Protein AF-A0AAP2E5S7-F1 (afdb_monomer_lite)

Radius of gyration: 18.5 Å; chains: 1; bounding box: 54×40×45 Å

InterPro domains:
  IPR032508 Protein FecR, C-terminal [PF16344] (48-115)

pLDDT: mean 89.68, std 13.74, range [38.34, 98.62]

Sequence (122 aa):
SKVTAAAEQEAVVLMPNQQVVYERAGKKLTKSLVEQPAVLQPFASYSFEFNDVPVREVFGTLEKAYGIQIVYDEEALANCSIHATLTDVPLYDKLKLICKGIQGTYEVIDSHIVITSKGCTP

Organism: NCBI:txid2782350

Structure (mmCIF, N/CA/C/O backbone):
data_AF-A0AAP2E5S7-F1
#
_entry.id   AF-A0AAP2E5S7-F1
#
loop_
_atom_site.group_PDB
_atom_site.id
_atom_site.type_symbol
_atom_site.label_atom_id
_atom_site.label_alt_id
_atom_site.label_comp_id
_atom_site.label_asym_id
_atom_site.label_entity_id
_atom_site.label_seq_id
_atom_site.pdbx_PDB_ins_code
_atom_site.Cartn_x
_atom_site.Cartn_y
_atom_site.Cartn_z
_atom_site.occupancy
_atom_site.B_iso_or_equiv
_atom_site.auth_seq_id
_atom_site.auth_comp_id
_atom_site.auth_asym_id
_atom_site.auth_atom_id
_atom_site.pdbx_PDB_model_num
ATOM 1 N N . SER A 1 1 ? -38.980 24.654 30.050 1.00 39.00 1 SER A N 1
ATOM 2 C CA . SER A 1 1 ? -38.702 23.641 29.013 1.00 39.00 1 SER A CA 1
ATOM 3 C C . SER A 1 1 ? -37.320 23.054 29.243 1.00 39.00 1 SER A C 1
ATOM 5 O O . SER A 1 1 ? -36.372 23.823 29.311 1.00 39.00 1 SER A O 1
ATOM 7 N N . LYS A 1 2 ? -37.195 21.738 29.461 1.00 38.34 2 LYS A N 1
ATOM 8 C CA . LYS A 1 2 ? -35.898 21.055 29.624 1.00 38.34 2 LYS A CA 1
ATOM 9 C C . LYS A 1 2 ? -35.465 20.539 28.253 1.00 38.34 2 LYS A C 1
ATOM 11 O O . LYS A 1 2 ? -36.135 19.675 27.700 1.00 38.34 2 LYS A O 1
ATOM 16 N N . VAL A 1 3 ? -34.382 21.085 27.712 1.00 43.75 3 VAL A N 1
ATOM 17 C CA . VAL A 1 3 ? -33.716 20.530 26.530 1.00 43.75 3 VAL A CA 1
ATOM 18 C C . VAL A 1 3 ? -32.867 19.361 27.020 1.00 43.75 3 VAL A C 1
ATOM 20 O O . VAL A 1 3 ? -31.831 19.557 27.650 1.00 43.75 3 VAL A O 1
ATOM 23 N N . THR A 1 4 ? -33.343 18.137 26.819 1.00 42.59 4 THR A N 1
ATOM 24 C CA . THR A 1 4 ? -32.515 16.931 26.920 1.00 42.59 4 THR A CA 1
ATOM 25 C C . THR A 1 4 ? -31.600 16.894 25.704 1.00 42.59 4 THR A C 1
ATOM 27 O O . THR A 1 4 ? -32.067 16.640 24.597 1.00 42.59 4 THR A O 1
ATOM 30 N N . ALA A 1 5 ? -30.311 17.171 25.904 1.00 47.44 5 ALA A N 1
ATOM 31 C CA . ALA A 1 5 ? -29.289 16.853 24.917 1.00 47.44 5 ALA A CA 1
ATOM 32 C C . ALA A 1 5 ? -29.249 15.327 24.761 1.00 47.44 5 ALA A C 1
ATOM 34 O O . ALA A 1 5 ? -28.927 14.608 25.710 1.00 47.44 5 ALA A O 1
ATOM 35 N N . ALA A 1 6 ? -29.648 14.831 23.591 1.00 47.84 6 ALA A N 1
ATOM 36 C CA . ALA A 1 6 ? -29.381 13.458 23.207 1.00 47.84 6 ALA A CA 1
ATOM 37 C C . ALA A 1 6 ? -27.859 13.297 23.147 1.00 47.84 6 ALA A C 1
ATOM 39 O O . ALA A 1 6 ? -27.184 14.087 22.492 1.00 47.84 6 ALA A O 1
ATOM 40 N N . ALA A 1 7 ? -27.312 12.322 23.870 1.00 55.41 7 ALA A N 1
ATOM 41 C CA . ALA A 1 7 ? -25.928 11.930 23.670 1.00 55.41 7 ALA A CA 1
ATOM 42 C C . ALA A 1 7 ? -25.796 11.465 22.213 1.00 55.41 7 ALA A C 1
ATOM 44 O O . ALA A 1 7 ? -26.424 10.474 21.841 1.00 55.41 7 ALA A O 1
ATOM 45 N N . GLU A 1 8 ? -25.044 12.194 21.388 1.00 58.44 8 GLU A N 1
ATOM 46 C CA . GLU A 1 8 ? -24.691 11.742 20.043 1.00 58.44 8 GLU A CA 1
ATOM 47 C C . GLU A 1 8 ? -23.949 10.411 20.176 1.00 58.44 8 GLU A C 1
ATOM 49 O O . GLU A 1 8 ? -22.853 10.330 20.729 1.00 58.44 8 GLU A O 1
ATOM 54 N N . GLN A 1 9 ? -24.596 9.334 19.741 1.00 65.88 9 GLN A N 1
ATOM 55 C CA . GLN A 1 9 ? -23.957 8.037 19.607 1.00 65.88 9 GLN A CA 1
ATOM 56 C C . GLN A 1 9 ? -23.074 8.104 18.366 1.00 65.88 9 GLN A C 1
ATOM 58 O O . GLN A 1 9 ? -23.575 8.190 17.248 1.00 65.88 9 GLN A O 1
ATOM 63 N N . GLU A 1 10 ? -21.761 8.096 18.573 1.00 71.19 10 GLU A N 1
ATOM 64 C CA . GLU A 1 10 ? -20.787 8.062 17.489 1.00 71.19 10 GLU A CA 1
ATOM 65 C C . GLU A 1 10 ? -20.932 6.725 16.741 1.00 71.19 10 GLU A C 1
ATOM 67 O O . GLU A 1 10 ? -20.629 5.651 17.265 1.00 71.19 10 GLU A O 1
ATOM 72 N N . ALA A 1 11 ? -21.492 6.781 15.533 1.00 79.12 11 ALA A N 1
ATOM 73 C CA . ALA A 1 11 ? -21.683 5.622 14.674 1.00 79.12 11 ALA A CA 1
ATOM 74 C C . ALA A 1 11 ? -20.504 5.515 13.701 1.00 79.12 11 ALA A C 1
ATOM 76 O O . ALA A 1 11 ? -20.210 6.455 12.966 1.00 79.12 11 ALA A O 1
ATOM 77 N N . VAL A 1 12 ? -19.841 4.356 13.674 1.00 84.94 12 VAL A N 1
ATOM 78 C CA . VAL A 1 12 ? -18.699 4.095 12.787 1.00 84.94 12 VAL A CA 1
ATOM 79 C C . VAL A 1 12 ? -19.085 3.054 11.745 1.00 84.94 12 VAL A C 1
ATOM 81 O O . VAL A 1 12 ? -19.574 1.977 12.081 1.00 84.94 12 VAL A O 1
ATOM 84 N N . VAL A 1 13 ? -18.818 3.361 10.475 1.00 88.62 13 VAL A N 1
ATOM 85 C CA . VAL A 1 13 ? -18.937 2.413 9.362 1.00 88.62 13 VAL A CA 1
ATOM 86 C C . VAL A 1 13 ? -17.560 1.832 9.047 1.00 88.62 13 VAL A C 1
ATOM 88 O O . VAL A 1 13 ? -16.575 2.565 8.881 1.00 88.62 13 VAL A O 1
ATOM 91 N N . LEU A 1 14 ? -17.493 0.504 8.963 1.00 89.88 14 LEU A N 1
ATOM 92 C CA . LEU A 1 14 ? -16.287 -0.235 8.606 1.00 89.88 14 LEU A CA 1
ATOM 93 C C . LEU A 1 14 ? -16.368 -0.717 7.158 1.00 89.88 14 LEU A C 1
ATOM 95 O O . LEU A 1 14 ? -17.390 -1.239 6.718 1.00 89.88 14 LEU A O 1
ATOM 99 N N . MET A 1 15 ? -15.260 -0.550 6.449 1.00 92.38 15 MET A N 1
ATOM 100 C CA . MET A 1 15 ? -14.981 -1.189 5.168 1.00 92.38 15 MET A CA 1
ATOM 101 C C . MET A 1 15 ? -14.224 -2.503 5.422 1.00 92.38 15 MET A C 1
ATOM 103 O O . MET A 1 15 ? -13.788 -2.753 6.553 1.00 92.38 15 MET A O 1
ATOM 107 N N . PRO A 1 16 ? -14.042 -3.361 4.405 1.00 93.44 16 PRO A N 1
ATOM 108 C CA . PRO A 1 16 ? -13.239 -4.565 4.5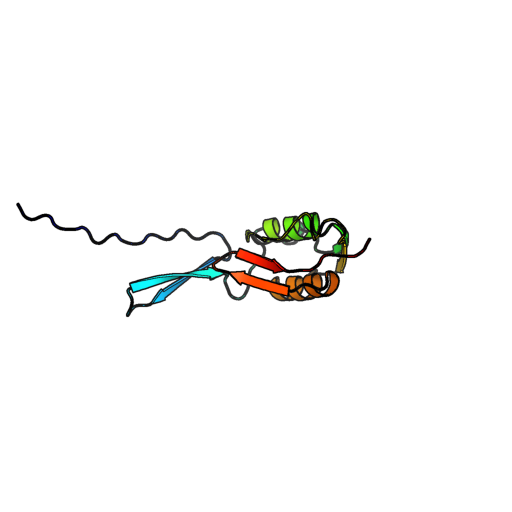59 1.00 93.44 16 PRO A CA 1
ATOM 109 C C . PRO A 1 16 ? -11.840 -4.275 5.112 1.00 93.44 16 PRO A C 1
ATOM 111 O O . PRO A 1 16 ? -11.273 -3.210 4.879 1.00 93.44 16 PRO A O 1
ATOM 114 N N . ASN A 1 17 ? -11.294 -5.232 5.864 1.00 96.62 17 ASN A N 1
ATOM 115 C CA . ASN A 1 17 ? -9.999 -5.122 6.544 1.00 96.62 17 ASN A CA 1
ATOM 116 C C . ASN A 1 17 ? -9.864 -3.941 7.527 1.00 96.62 17 ASN A C 1
ATOM 118 O O . ASN A 1 17 ? -8.757 -3.645 7.974 1.00 96.62 17 ASN A O 1
ATOM 122 N N . GLN A 1 18 ? -10.967 -3.297 7.916 1.00 96.00 18 GLN A N 1
ATOM 123 C CA . GLN A 1 18 ? -10.986 -2.281 8.965 1.00 96.00 18 GLN A CA 1
ATOM 124 C C . GLN A 1 18 ? -11.568 -2.845 10.260 1.00 96.00 18 GLN A C 1
ATOM 126 O O . GLN A 1 18 ? -12.443 -3.710 10.256 1.00 96.00 18 GLN A O 1
ATOM 131 N N . GLN A 1 19 ? -11.097 -2.309 11.377 1.00 93.19 19 GLN A N 1
ATOM 132 C CA . GLN A 1 19 ? -11.573 -2.605 12.720 1.00 93.19 19 GLN A CA 1
ATOM 133 C C . GLN A 1 19 ? -11.770 -1.312 13.509 1.00 93.19 19 GLN A C 1
ATOM 135 O O . GLN A 1 19 ? -11.303 -0.240 13.118 1.00 93.19 19 GLN A O 1
ATOM 140 N N . VAL A 1 20 ? -12.471 -1.417 14.634 1.00 92.94 20 VAL A N 1
ATOM 141 C CA . VAL A 1 20 ? -12.627 -0.323 15.589 1.00 92.94 20 VAL A CA 1
ATOM 142 C C . VAL A 1 20 ? -12.253 -0.803 16.982 1.00 92.94 20 VAL A C 1
ATOM 144 O O . VAL A 1 20 ? -12.699 -1.857 17.435 1.00 92.94 20 VAL A O 1
ATOM 147 N N . VAL A 1 21 ? -11.439 -0.012 17.669 1.00 90.31 21 VAL A N 1
ATOM 148 C CA . VAL A 1 21 ? -11.108 -0.197 19.079 1.00 90.31 21 VAL A CA 1
ATOM 149 C C . VAL A 1 21 ? -11.954 0.775 19.890 1.00 90.31 21 VAL A C 1
ATOM 151 O O . VAL A 1 21 ? -11.918 1.983 19.653 1.00 90.31 21 VAL A O 1
ATOM 154 N N . TYR A 1 22 ? -12.724 0.245 20.841 1.00 89.75 22 TYR A N 1
ATOM 155 C CA . TYR A 1 22 ? -13.520 1.048 21.766 1.00 89.75 22 TYR A CA 1
ATOM 156 C C . TYR A 1 22 ? -12.813 1.194 23.113 1.00 89.75 22 TYR A C 1
ATOM 158 O O . TYR A 1 22 ? -12.678 0.233 23.876 1.00 89.75 22 TYR A O 1
ATOM 166 N N . GLU A 1 23 ? -12.400 2.416 23.429 1.00 90.00 23 GLU A N 1
ATOM 167 C CA . GLU A 1 23 ? -11.815 2.762 24.715 1.00 90.00 23 GLU A CA 1
ATOM 168 C C . GLU A 1 23 ? -12.919 3.143 25.712 1.00 90.00 23 GLU A C 1
ATOM 170 O O . GLU A 1 23 ? -13.553 4.194 25.606 1.00 90.00 23 GLU A O 1
ATOM 175 N N . ARG A 1 24 ? -13.145 2.295 26.724 1.00 87.88 24 ARG A N 1
ATOM 176 C CA . ARG A 1 24 ? -14.247 2.475 27.689 1.00 87.88 24 ARG A CA 1
ATOM 177 C C . ARG A 1 24 ? -14.122 3.727 28.558 1.00 87.88 24 ARG A C 1
ATOM 179 O O . ARG A 1 24 ? -15.146 4.312 28.895 1.00 87.88 24 ARG A O 1
ATOM 186 N N . ALA A 1 25 ? -12.904 4.103 28.951 1.00 89.31 25 ALA A N 1
ATOM 187 C CA . ALA A 1 25 ? -12.669 5.220 29.867 1.00 89.31 25 ALA A CA 1
ATOM 188 C C . ALA A 1 25 ? -12.959 6.569 29.192 1.00 89.31 25 ALA A C 1
ATOM 190 O O . ALA A 1 25 ? -13.713 7.375 29.734 1.00 89.31 25 ALA A O 1
ATOM 191 N N . GLY A 1 26 ? -12.425 6.772 27.984 1.00 85.25 26 GLY A N 1
ATOM 192 C CA . GLY A 1 26 ? -12.673 7.963 27.169 1.00 85.25 26 GLY A CA 1
ATOM 193 C C . GLY A 1 26 ? -13.956 7.929 26.331 1.00 85.25 26 GLY A C 1
ATOM 194 O O . GLY A 1 26 ? -14.291 8.940 25.725 1.00 85.25 26 GLY A O 1
ATOM 195 N N . LYS A 1 27 ? -14.668 6.790 26.277 1.00 86.44 27 LYS A N 1
ATOM 196 C CA . LYS A 1 27 ? -15.784 6.532 25.341 1.00 86.44 27 LYS A CA 1
ATOM 197 C C . LYS A 1 27 ? -15.410 6.833 23.884 1.00 86.44 27 LYS A C 1
ATOM 199 O O . LYS A 1 27 ? -16.225 7.352 23.129 1.00 86.44 27 LYS A O 1
ATOM 204 N N . LYS A 1 28 ? -14.172 6.514 23.505 1.00 88.06 28 LYS A N 1
ATOM 205 C CA . LYS A 1 28 ? -13.605 6.837 22.194 1.00 88.06 28 LYS A CA 1
ATOM 206 C C . LYS A 1 28 ? -13.632 5.617 21.284 1.00 88.06 28 LYS A C 1
ATOM 208 O O . LYS A 1 28 ? -13.209 4.533 21.689 1.00 88.06 28 LYS A O 1
ATOM 213 N N . LEU A 1 29 ? -14.074 5.803 20.046 1.00 87.88 29 LEU A N 1
ATOM 214 C CA . LEU A 1 29 ? -13.918 4.827 18.972 1.00 87.88 29 LEU A CA 1
ATOM 215 C C . LEU A 1 29 ? -12.707 5.216 18.121 1.00 87.88 29 LEU A C 1
ATOM 217 O O . LEU A 1 29 ? -12.605 6.342 17.649 1.00 87.88 29 LEU A O 1
ATOM 221 N N . THR A 1 30 ? -11.765 4.293 17.940 1.00 89.44 30 THR A N 1
ATOM 222 C CA . THR A 1 30 ? -10.593 4.503 17.077 1.00 89.44 30 THR A CA 1
ATOM 223 C C . THR A 1 30 ? -10.598 3.463 15.974 1.00 89.44 30 THR A C 1
ATOM 225 O O . THR A 1 30 ? -10.562 2.265 16.247 1.00 89.44 30 THR A O 1
ATOM 228 N N . LYS A 1 31 ? -10.673 3.922 14.728 1.00 90.88 31 LYS A N 1
ATOM 229 C CA . LYS A 1 31 ? -10.682 3.068 13.544 1.00 90.88 31 LYS A CA 1
ATOM 230 C C . LYS A 1 31 ? -9.252 2.753 13.108 1.00 90.88 31 LYS A C 1
ATOM 232 O O . LYS A 1 31 ? -8.401 3.635 13.128 1.00 90.88 31 LYS A O 1
ATOM 237 N N . SER A 1 32 ? -9.002 1.515 12.702 1.00 92.94 32 SER A N 1
ATOM 238 C CA . SER A 1 32 ? -7.708 1.087 12.168 1.00 92.94 32 SER A CA 1
ATOM 239 C C . SER A 1 32 ? -7.859 -0.039 11.146 1.00 92.94 32 SER A C 1
ATOM 241 O O . SER A 1 32 ? -8.961 -0.551 10.935 1.00 92.94 32 SER A O 1
ATOM 243 N N . LEU A 1 33 ? -6.766 -0.428 10.489 1.00 95.38 33 LEU A N 1
ATOM 244 C CA . LEU A 1 33 ? -6.711 -1.686 9.742 1.00 95.38 33 LEU A CA 1
ATOM 245 C C . LEU A 1 33 ? -6.544 -2.880 10.689 1.00 95.38 33 LEU A C 1
ATOM 247 O O . LEU A 1 33 ? -5.991 -2.756 11.785 1.00 95.38 33 LEU A O 1
ATOM 251 N N . VAL A 1 34 ? -7.016 -4.049 10.257 1.00 95.69 34 VAL A N 1
ATOM 252 C CA . VAL A 1 34 ? -6.744 -5.324 10.937 1.00 95.69 34 VAL A CA 1
ATOM 253 C C . VAL A 1 34 ? -5.259 -5.694 10.846 1.00 95.69 34 VAL A C 1
ATOM 255 O O . VAL A 1 34 ? -4.543 -5.275 9.933 1.00 95.69 34 VAL A O 1
ATOM 258 N N . GLU A 1 35 ? -4.790 -6.522 11.779 1.00 94.06 35 GLU A N 1
ATOM 259 C CA . GLU A 1 35 ? -3.389 -6.969 11.829 1.00 94.06 35 GLU A CA 1
ATOM 260 C C . GLU A 1 35 ? -2.992 -7.863 10.647 1.00 94.06 35 GLU A C 1
ATOM 262 O O . GLU A 1 35 ? -1.828 -7.896 10.255 1.00 94.06 35 GLU A O 1
ATOM 267 N N . GLN A 1 36 ? -3.950 -8.583 10.062 1.00 95.19 36 GLN A N 1
ATOM 268 C CA . GLN A 1 36 ? -3.715 -9.477 8.929 1.00 95.19 36 GLN A CA 1
ATOM 269 C C . GLN A 1 36 ? -4.773 -9.251 7.844 1.00 95.19 36 GLN A C 1
ATOM 271 O O . GLN A 1 36 ? -5.788 -9.949 7.818 1.00 95.19 36 GLN A O 1
ATOM 276 N N . PRO A 1 37 ? -4.571 -8.261 6.955 1.00 95.62 37 PRO A N 1
ATOM 277 C CA . PRO A 1 37 ? -5.496 -8.014 5.861 1.00 95.62 37 PRO A CA 1
ATOM 278 C C . PRO A 1 37 ? -5.592 -9.206 4.908 1.00 95.62 37 PRO A C 1
ATOM 280 O O . PRO A 1 37 ? -4.574 -9.732 4.449 1.00 95.62 37 PRO A O 1
ATOM 283 N N . ALA A 1 38 ? -6.820 -9.594 4.576 1.00 94.00 38 ALA A N 1
ATOM 284 C CA . ALA A 1 38 ? -7.115 -10.683 3.655 1.00 94.00 38 ALA A CA 1
ATOM 285 C C . ALA A 1 38 ? -7.611 -10.150 2.305 1.00 94.00 38 ALA A C 1
ATOM 287 O O . ALA A 1 38 ? -8.221 -9.080 2.225 1.00 94.00 38 ALA A O 1
ATOM 288 N N . VAL A 1 39 ? -7.355 -10.910 1.240 1.0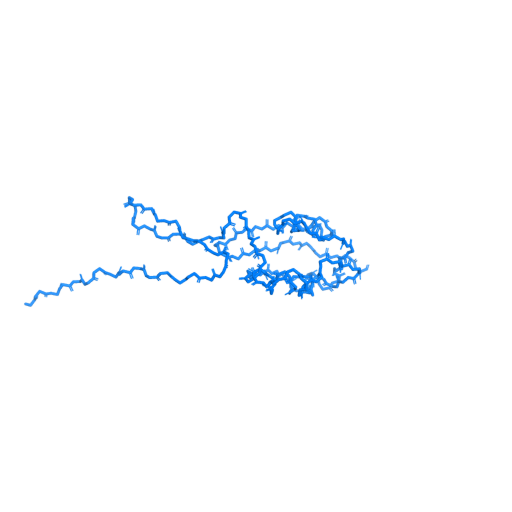0 92.88 39 VAL A N 1
ATOM 289 C CA . VAL A 1 39 ? -7.887 -10.600 -0.091 1.00 92.88 39 VAL A CA 1
ATOM 290 C C . VAL A 1 39 ? -9.410 -10.777 -0.115 1.00 92.88 39 VAL A C 1
ATOM 292 O O . VAL A 1 39 ? -9.943 -11.709 0.486 1.00 92.88 39 VAL A O 1
ATOM 295 N N . LEU A 1 40 ? -10.120 -9.878 -0.797 1.00 89.62 40 LEU A N 1
ATOM 296 C CA . LEU A 1 40 ? -11.588 -9.817 -0.780 1.00 89.62 40 LEU A CA 1
ATOM 297 C C . LEU A 1 40 ? -12.270 -10.791 -1.744 1.00 89.62 40 LEU A C 1
ATOM 299 O O . LEU A 1 40 ? -13.439 -11.120 -1.565 1.00 89.62 40 LEU A O 1
ATOM 303 N N . GLN A 1 41 ? -11.562 -11.220 -2.785 1.00 82.06 41 GLN A N 1
ATOM 304 C CA . GLN A 1 41 ? -12.048 -12.175 -3.781 1.00 82.06 41 GLN A CA 1
ATOM 305 C C . GLN A 1 41 ? -11.113 -13.389 -3.827 1.00 82.06 41 GLN A C 1
ATOM 307 O O . GLN A 1 41 ? -9.980 -13.293 -3.345 1.00 82.06 41 GLN A O 1
ATOM 312 N N . PRO A 1 42 ? -11.547 -14.530 -4.400 1.00 72.50 42 PRO A N 1
ATOM 313 C CA . PRO A 1 42 ? -10.692 -15.704 -4.527 1.00 72.50 42 PRO A CA 1
ATOM 314 C C . PRO A 1 42 ? -9.357 -15.339 -5.182 1.00 72.50 42 PRO A C 1
ATOM 316 O O . PRO A 1 42 ? -9.347 -14.607 -6.173 1.00 72.50 42 PRO A O 1
ATOM 319 N N . PHE A 1 43 ? -8.253 -15.879 -4.652 1.00 60.28 43 PHE A N 1
ATOM 320 C CA . PHE A 1 43 ? -6.879 -15.591 -5.094 1.00 60.28 43 PHE A CA 1
ATOM 321 C C . PHE A 1 43 ? -6.685 -15.665 -6.616 1.00 60.28 43 PHE A C 1
ATOM 323 O O . PHE A 1 43 ? -5.935 -14.871 -7.165 1.00 60.28 43 PHE A O 1
ATOM 330 N N . ALA A 1 44 ? -7.423 -16.539 -7.309 1.00 62.22 44 ALA A N 1
ATOM 331 C CA . ALA A 1 44 ? -7.395 -16.666 -8.769 1.00 62.22 44 ALA A CA 1
ATOM 332 C C . ALA A 1 44 ? -7.789 -15.385 -9.541 1.00 62.22 44 ALA A C 1
ATOM 334 O O . ALA A 1 44 ? -7.607 -15.331 -10.753 1.00 62.22 44 ALA A O 1
ATOM 335 N N . SER A 1 45 ? -8.329 -14.366 -8.865 1.00 75.88 45 SER A N 1
ATOM 336 C CA . SER A 1 45 ? -8.759 -13.102 -9.481 1.00 75.88 45 SER A CA 1
ATOM 337 C C . SER A 1 45 ? -7.643 -12.053 -9.557 1.00 75.88 45 SER A C 1
ATOM 339 O O . SER A 1 45 ? -7.799 -11.061 -10.266 1.00 75.88 45 SER A O 1
ATOM 341 N N . TYR A 1 46 ? -6.529 -12.249 -8.840 1.00 79.62 46 TYR A N 1
ATOM 342 C CA . TYR A 1 46 ? -5.425 -11.289 -8.781 1.00 79.62 46 TYR A CA 1
ATOM 343 C C . TYR A 1 46 ? -4.081 -11.989 -8.984 1.00 79.62 46 TYR A C 1
ATOM 345 O O . TYR A 1 46 ? -3.750 -12.930 -8.267 1.00 79.62 46 TYR A O 1
ATOM 353 N N . SER A 1 47 ? -3.280 -11.489 -9.926 1.00 87.38 47 SER A N 1
ATOM 354 C CA . SER A 1 47 ? -1.862 -11.842 -10.019 1.00 87.38 47 SER A CA 1
ATOM 355 C C . SER A 1 47 ? -1.045 -10.881 -9.159 1.00 87.38 47 SER A C 1
ATOM 357 O O . SER A 1 47 ? -1.219 -9.666 -9.247 1.00 87.38 47 SER A O 1
ATOM 359 N N . PHE A 1 48 ? -0.150 -11.428 -8.338 1.00 94.44 48 PHE A N 1
ATOM 360 C CA . PHE A 1 48 ? 0.857 -10.660 -7.599 1.00 94.44 48 PHE A CA 1
ATOM 361 C C . PHE A 1 48 ? 2.260 -10.879 -8.179 1.00 94.44 48 PHE A C 1
ATOM 363 O O . PHE A 1 48 ? 3.260 -10.793 -7.466 1.00 94.44 48 PHE A O 1
ATOM 370 N N . GLU A 1 49 ? 2.327 -11.189 -9.470 1.00 95.75 49 GLU A N 1
ATOM 371 C CA . GLU A 1 49 ? 3.558 -11.250 -10.247 1.00 95.75 49 GLU A CA 1
ATOM 372 C C . GLU A 1 49 ? 3.693 -9.964 -11.055 1.00 95.75 49 GLU A C 1
ATOM 374 O O . GLU A 1 49 ? 2.889 -9.685 -11.945 1.00 95.75 49 GLU A O 1
ATOM 379 N N . PHE A 1 50 ? 4.708 -9.174 -10.724 1.00 96.75 50 PHE A N 1
ATOM 380 C CA . PHE A 1 50 ? 4.984 -7.893 -11.356 1.00 96.75 50 PHE A CA 1
ATOM 381 C C . PHE A 1 50 ? 6.324 -7.984 -12.078 1.00 96.75 50 PHE A C 1
ATOM 383 O O . PHE A 1 50 ? 7.341 -8.300 -11.465 1.00 96.75 50 PHE A O 1
ATOM 390 N N . ASN A 1 51 ? 6.323 -7.719 -13.380 1.00 96.75 51 ASN A N 1
ATOM 391 C CA . ASN A 1 51 ? 7.521 -7.672 -14.208 1.00 96.75 51 ASN A CA 1
ATOM 392 C C . ASN A 1 51 ? 7.588 -6.303 -14.889 1.00 96.75 51 ASN A C 1
ATOM 394 O O . ASN A 1 51 ? 6.838 -6.065 -15.833 1.00 96.75 51 ASN A O 1
ATOM 398 N N . ASP A 1 52 ? 8.424 -5.410 -14.352 1.00 96.25 52 ASP A N 1
ATOM 399 C CA . ASP A 1 52 ? 8.557 -4.008 -14.774 1.00 96.25 52 ASP A CA 1
ATOM 400 C C . ASP A 1 52 ? 7.209 -3.273 -14.882 1.00 96.25 52 ASP A C 1
ATOM 402 O O . ASP A 1 52 ? 6.941 -2.525 -15.820 1.00 96.25 52 ASP A O 1
ATOM 406 N N . VAL A 1 53 ? 6.338 -3.497 -13.893 1.00 97.69 53 VAL A N 1
ATOM 407 C CA . VAL A 1 53 ? 4.998 -2.895 -13.849 1.00 97.69 53 VAL A CA 1
ATOM 408 C C . VAL A 1 53 ? 5.062 -1.539 -13.140 1.00 97.69 53 VAL A C 1
ATOM 410 O O . VAL A 1 53 ? 5.623 -1.481 -12.039 1.00 97.69 53 VAL A O 1
ATOM 413 N N . PRO A 1 54 ? 4.457 -0.466 -13.690 1.00 97.62 54 PRO A N 1
ATOM 414 C CA . PRO A 1 54 ? 4.410 0.836 -13.034 1.00 97.62 54 PRO A CA 1
ATOM 415 C C . PRO A 1 54 ? 3.805 0.755 -11.632 1.00 97.62 54 PRO A C 1
ATOM 417 O O . PRO A 1 54 ? 2.771 0.118 -11.416 1.00 97.62 54 PRO A O 1
ATOM 420 N N . VAL A 1 55 ? 4.405 1.460 -10.674 1.00 97.38 55 VAL A N 1
ATOM 421 C CA . VAL A 1 55 ? 3.979 1.423 -9.263 1.00 97.38 55 VAL A CA 1
ATOM 422 C C . VAL A 1 55 ? 2.504 1.778 -9.075 1.00 97.38 55 VAL A C 1
ATOM 424 O O . VAL A 1 55 ? 1.828 1.170 -8.247 1.00 97.38 55 VAL A O 1
ATOM 427 N N . ARG A 1 56 ? 1.973 2.694 -9.890 1.00 97.81 56 ARG A N 1
ATOM 428 C CA . ARG A 1 56 ? 0.544 3.034 -9.902 1.00 97.81 56 ARG A CA 1
ATOM 429 C C . ARG A 1 56 ? -0.352 1.811 -10.114 1.00 97.81 56 ARG A C 1
ATOM 431 O O . ARG A 1 56 ? -1.361 1.651 -9.433 1.00 97.81 56 ARG A O 1
ATOM 438 N N . GLU A 1 57 ? 0.006 0.943 -11.054 1.00 97.81 57 GLU A N 1
ATOM 439 C CA . GLU A 1 57 ? -0.769 -0.262 -11.361 1.00 97.81 57 GLU A CA 1
ATOM 440 C C . GLU A 1 57 ? -0.616 -1.322 -10.265 1.00 97.81 57 GLU A C 1
ATOM 442 O O . GLU A 1 57 ? -1.588 -1.990 -9.897 1.00 97.81 57 GLU A O 1
ATOM 447 N N . VAL A 1 58 ? 0.583 -1.430 -9.684 1.00 97.88 58 VAL A N 1
ATOM 448 C CA . VAL A 1 58 ? 0.858 -2.311 -8.539 1.00 97.88 58 VAL A CA 1
ATOM 449 C C . VAL A 1 58 ? -0.004 -1.914 -7.342 1.00 97.88 58 VAL A C 1
ATOM 451 O O . VAL A 1 58 ? -0.707 -2.758 -6.781 1.00 97.88 58 VAL A O 1
ATOM 454 N N . PHE A 1 59 ? -0.008 -0.631 -6.969 1.00 98.12 59 PHE A N 1
ATOM 455 C CA . PHE A 1 59 ? -0.831 -0.137 -5.867 1.00 98.12 59 PHE A CA 1
ATOM 456 C C . PHE A 1 59 ? -2.319 -0.286 -6.164 1.00 98.12 59 PHE A C 1
ATOM 458 O O . PHE A 1 59 ? -3.020 -0.856 -5.334 1.00 98.12 59 PHE A O 1
ATOM 465 N N . GLY A 1 60 ? -2.789 0.057 -7.366 1.00 97.19 60 GLY A N 1
ATOM 466 C CA . GLY A 1 60 ? -4.188 -0.169 -7.743 1.00 97.19 60 GLY A CA 1
ATOM 467 C C . GLY A 1 60 ? -4.613 -1.646 -7.683 1.00 97.19 60 GLY A C 1
ATOM 468 O O . GLY A 1 60 ? -5.766 -1.953 -7.367 1.00 97.19 60 GLY A O 1
ATOM 469 N N . THR A 1 61 ? -3.694 -2.581 -7.941 1.00 96.56 61 THR A N 1
ATOM 470 C CA . THR A 1 61 ? -3.940 -4.023 -7.766 1.00 96.56 61 THR A CA 1
ATOM 471 C C . THR A 1 61 ? -4.102 -4.382 -6.290 1.00 96.56 61 THR A C 1
ATOM 473 O O . THR A 1 61 ? -5.050 -5.085 -5.934 1.00 96.56 61 THR A O 1
ATOM 476 N N . LEU A 1 62 ? -3.228 -3.873 -5.415 1.00 97.25 62 LEU A N 1
ATOM 477 C CA . LEU A 1 62 ? -3.339 -4.081 -3.968 1.00 97.25 62 LEU A CA 1
ATOM 478 C C . LEU A 1 62 ? -4.612 -3.445 -3.395 1.00 97.25 62 LEU A C 1
ATOM 480 O O . LEU A 1 62 ? -5.320 -4.096 -2.627 1.00 97.25 62 LEU A O 1
ATOM 484 N N . GLU A 1 63 ? -4.954 -2.223 -3.799 1.00 96.75 63 GLU A N 1
ATOM 485 C CA . GLU A 1 63 ? -6.165 -1.546 -3.330 1.00 96.75 63 GLU A CA 1
ATOM 486 C C . GLU A 1 63 ? -7.420 -2.364 -3.634 1.00 96.75 63 GLU A C 1
ATOM 488 O O . GLU A 1 63 ? -8.244 -2.595 -2.750 1.00 96.75 63 GLU A O 1
ATOM 493 N N . LYS A 1 64 ? -7.546 -2.878 -4.862 1.00 94.81 64 LYS A N 1
ATOM 494 C CA . LYS A 1 64 ? -8.680 -3.726 -5.263 1.00 94.81 64 LYS A CA 1
ATOM 495 C C . LYS A 1 64 ? -8.678 -5.070 -4.544 1.00 94.81 64 LYS A C 1
ATOM 497 O O . LYS A 1 64 ? -9.731 -5.532 -4.104 1.00 94.81 64 LYS A O 1
ATOM 502 N N . ALA A 1 65 ? -7.506 -5.689 -4.415 1.00 95.19 65 ALA A N 1
ATOM 503 C CA . ALA A 1 65 ? -7.383 -6.997 -3.791 1.00 95.19 65 ALA A CA 1
ATOM 504 C C . ALA A 1 65 ? -7.763 -6.968 -2.308 1.00 95.19 65 ALA A C 1
ATOM 506 O O . ALA A 1 65 ? -8.404 -7.907 -1.842 1.00 95.19 65 ALA A O 1
ATOM 507 N N . TYR A 1 66 ? -7.407 -5.905 -1.585 1.00 95.62 66 TYR A N 1
ATOM 508 C CA . TYR A 1 66 ? -7.601 -5.813 -0.136 1.00 95.62 66 TYR A CA 1
ATOM 509 C C . TYR A 1 66 ? -8.716 -4.840 0.285 1.00 95.62 66 TYR A C 1
ATOM 511 O O . TYR A 1 66 ? -9.108 -4.838 1.448 1.00 95.62 66 TYR A O 1
ATOM 519 N N . GLY A 1 67 ? -9.255 -4.015 -0.614 1.00 94.88 67 GLY A N 1
ATOM 520 C CA . GLY A 1 67 ? -10.224 -2.964 -0.272 1.00 94.88 67 GLY A CA 1
ATOM 521 C C . GLY A 1 67 ? -9.671 -1.913 0.690 1.00 94.88 67 GLY A C 1
ATOM 522 O O . GLY A 1 67 ? -10.419 -1.362 1.494 1.00 94.88 67 GLY A O 1
ATOM 523 N N . ILE A 1 68 ? -8.361 -1.675 0.633 1.00 96.75 68 ILE A N 1
ATOM 524 C CA . ILE A 1 68 ? -7.646 -0.703 1.461 1.00 96.75 68 ILE A CA 1
ATOM 525 C C . ILE A 1 68 ? -7.088 0.356 0.529 1.00 96.75 68 ILE A C 1
ATOM 527 O O . ILE A 1 68 ? -6.419 0.013 -0.437 1.00 96.75 68 ILE A O 1
ATOM 531 N N . GLN A 1 69 ? -7.335 1.623 0.831 1.00 97.00 69 GLN A N 1
ATOM 532 C CA . GLN A 1 69 ? -6.801 2.724 0.044 1.00 97.00 69 GLN A CA 1
ATOM 533 C C . GLN A 1 69 ? -5.303 2.926 0.320 1.00 97.00 69 GLN A C 1
ATOM 535 O O . GLN A 1 69 ? -4.861 2.894 1.478 1.00 97.00 69 GLN A O 1
ATOM 540 N N . ILE A 1 70 ? -4.542 3.160 -0.748 1.00 98.44 70 ILE A N 1
ATOM 541 C CA . ILE A 1 70 ? -3.109 3.448 -0.728 1.00 98.44 70 ILE A CA 1
ATOM 542 C C . ILE A 1 70 ? -2.903 4.872 -1.253 1.00 98.44 70 ILE A C 1
ATOM 544 O O . ILE A 1 70 ? -3.225 5.186 -2.393 1.00 98.44 70 ILE A O 1
ATOM 548 N N . VAL A 1 71 ? -2.355 5.745 -0.412 1.00 98.38 71 VAL A N 1
ATOM 549 C CA . VAL A 1 71 ? -2.117 7.161 -0.709 1.00 98.38 71 VAL A CA 1
ATOM 550 C C . VAL A 1 71 ? -0.628 7.381 -0.943 1.00 98.38 71 VAL A C 1
ATOM 552 O O . VAL A 1 71 ? 0.201 6.952 -0.140 1.00 98.38 71 VAL A O 1
ATOM 555 N N . TYR A 1 72 ? -0.287 8.050 -2.040 1.00 98.31 72 TYR A N 1
ATOM 556 C CA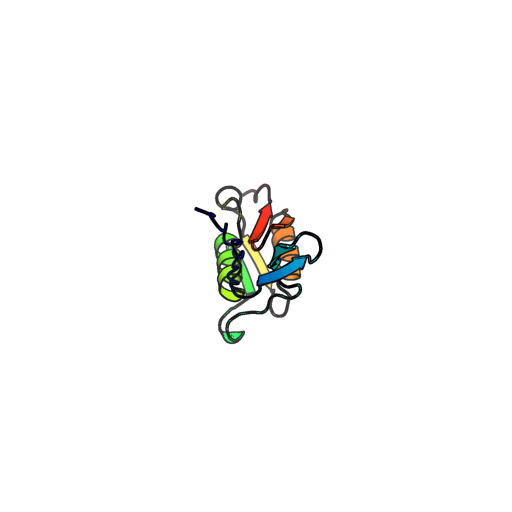 . TYR A 1 72 ? 1.090 8.339 -2.432 1.00 98.31 72 TYR A CA 1
ATOM 557 C C . TYR A 1 72 ? 1.140 9.536 -3.389 1.00 98.31 72 TYR A C 1
ATOM 559 O O . TYR A 1 72 ? 0.119 9.940 -3.943 1.00 98.31 72 TYR A O 1
ATOM 567 N N . ASP A 1 73 ? 2.331 10.098 -3.583 1.00 97.88 73 ASP A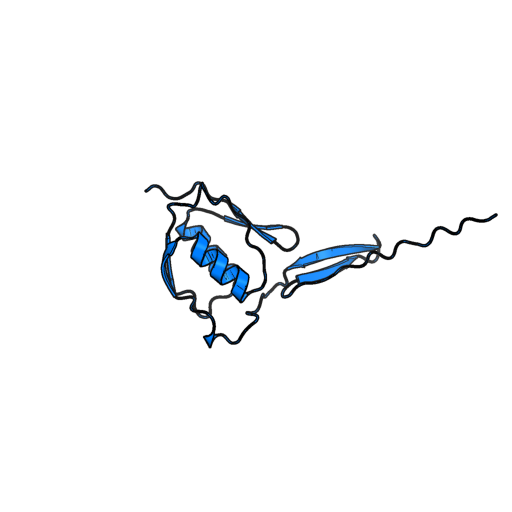 N 1
ATOM 568 C CA . ASP A 1 73 ? 2.583 11.123 -4.597 1.00 97.88 73 ASP A CA 1
ATOM 569 C C . ASP A 1 73 ? 2.764 10.452 -5.972 1.00 97.88 73 ASP A C 1
ATOM 571 O O . ASP A 1 73 ? 3.777 9.790 -6.227 1.00 97.88 73 ASP A O 1
ATOM 575 N N . GLU A 1 74 ? 1.749 10.565 -6.837 1.00 96.44 74 GLU A N 1
ATOM 576 C CA . GLU A 1 74 ? 1.762 9.958 -8.174 1.00 96.44 74 GLU A CA 1
ATOM 577 C C . GLU A 1 74 ? 2.875 10.520 -9.066 1.00 96.44 74 GLU A C 1
ATOM 579 O O . GLU A 1 74 ? 3.463 9.762 -9.839 1.00 96.44 74 GLU A O 1
ATOM 584 N N . GLU A 1 75 ? 3.185 11.815 -8.959 1.00 95.88 75 GLU A N 1
ATOM 585 C CA . GLU A 1 75 ? 4.205 12.459 -9.792 1.00 95.88 75 GLU A CA 1
ATOM 586 C C . GLU A 1 75 ? 5.604 12.013 -9.368 1.00 95.88 75 GLU A C 1
ATOM 588 O O . GLU A 1 75 ? 6.419 11.634 -10.215 1.00 95.88 75 GLU A O 1
ATOM 593 N N . ALA A 1 76 ? 5.869 11.974 -8.059 1.00 96.06 76 ALA A N 1
ATOM 594 C CA . ALA A 1 76 ? 7.149 11.506 -7.531 1.00 96.06 76 ALA A CA 1
ATOM 595 C C . ALA A 1 76 ? 7.433 10.042 -7.912 1.00 96.06 76 ALA A C 1
ATOM 597 O O . ALA A 1 76 ? 8.578 9.677 -8.183 1.00 96.06 76 ALA A O 1
ATOM 598 N N . LEU A 1 77 ? 6.401 9.192 -7.955 1.00 97.19 77 LEU A N 1
ATOM 599 C CA . LEU A 1 77 ? 6.534 7.763 -8.257 1.00 97.19 77 LEU A CA 1
ATOM 600 C C . LEU A 1 77 ? 6.310 7.402 -9.734 1.00 97.19 77 LEU A C 1
ATOM 602 O O . LEU A 1 77 ? 6.377 6.219 -10.072 1.00 97.19 77 LEU A O 1
ATOM 606 N N . ALA A 1 78 ? 6.099 8.380 -10.621 1.00 96.12 78 ALA A N 1
ATOM 607 C CA . ALA A 1 78 ? 5.720 8.145 -12.018 1.00 96.12 78 ALA A CA 1
ATOM 608 C C . ALA A 1 78 ? 6.717 7.277 -12.811 1.00 96.12 78 ALA A C 1
ATOM 610 O O . ALA A 1 78 ? 6.308 6.516 -13.684 1.00 96.12 78 ALA A O 1
ATOM 611 N N . ASN A 1 79 ? 8.011 7.361 -12.485 1.00 95.62 79 ASN A N 1
ATOM 612 C CA . ASN A 1 79 ? 9.077 6.598 -13.149 1.00 95.62 79 ASN A CA 1
ATOM 613 C C . ASN A 1 79 ? 9.422 5.279 -12.437 1.00 95.62 79 ASN A C 1
ATOM 615 O O . ASN A 1 79 ? 10.328 4.565 -12.861 1.00 95.62 79 ASN A O 1
ATOM 619 N N . CYS A 1 80 ? 8.753 4.952 -11.331 1.00 97.44 80 CYS A N 1
ATOM 620 C CA . CYS A 1 80 ? 9.037 3.727 -10.598 1.00 97.44 80 CYS A CA 1
ATOM 621 C C . CYS A 1 80 ? 8.288 2.530 -11.185 1.00 97.44 80 CYS A C 1
ATOM 623 O O . CYS A 1 80 ? 7.074 2.578 -11.402 1.00 97.44 80 CYS A O 1
ATOM 625 N N . SER A 1 81 ? 9.007 1.419 -11.328 1.00 97.00 81 SER A N 1
ATOM 626 C CA . SER A 1 81 ? 8.450 0.122 -11.712 1.00 97.00 81 SER A CA 1
ATOM 627 C C . SER A 1 81 ? 8.849 -0.959 -10.715 1.00 97.00 81 SER A C 1
ATOM 629 O O . SER A 1 81 ? 9.885 -0.860 -10.055 1.00 97.00 81 SER A O 1
ATOM 631 N N . ILE A 1 82 ? 8.015 -1.989 -10.590 1.00 97.25 82 ILE A N 1
ATOM 632 C CA . ILE A 1 82 ? 8.251 -3.131 -9.709 1.00 97.25 82 ILE A CA 1
ATOM 633 C C . ILE A 1 82 ? 8.495 -4.381 -10.542 1.00 97.25 82 ILE A C 1
ATOM 635 O O . ILE A 1 82 ? 7.682 -4.761 -11.384 1.00 97.25 82 ILE A O 1
ATOM 639 N N . HIS A 1 83 ? 9.597 -5.051 -10.218 1.00 96.12 83 HIS A N 1
ATOM 640 C CA . HIS A 1 83 ? 9.929 -6.389 -10.678 1.00 96.12 83 HIS A CA 1
ATOM 641 C C . HIS A 1 83 ? 10.011 -7.318 -9.457 1.00 96.12 83 HIS A C 1
ATOM 643 O O . HIS A 1 83 ? 11.011 -7.317 -8.736 1.00 96.12 83 HIS A O 1
ATOM 649 N N . ALA A 1 84 ? 8.938 -8.057 -9.168 1.00 95.06 84 ALA A N 1
ATOM 650 C CA . ALA A 1 84 ? 8.865 -8.968 -8.028 1.00 95.06 84 ALA A CA 1
ATOM 651 C C . ALA A 1 84 ? 7.723 -9.988 -8.153 1.00 95.06 84 ALA A C 1
ATOM 653 O O . ALA A 1 84 ? 6.632 -9.679 -8.633 1.00 95.06 84 ALA A O 1
ATOM 654 N N . THR A 1 85 ? 7.941 -11.176 -7.590 1.00 96.50 85 THR A N 1
ATOM 655 C CA . THR A 1 85 ? 6.886 -12.154 -7.300 1.00 96.50 85 THR A CA 1
ATOM 656 C C . THR A 1 85 ? 6.478 -12.021 -5.841 1.00 96.50 85 THR A C 1
ATOM 658 O O . THR A 1 85 ? 7.293 -12.212 -4.939 1.00 96.50 85 THR A O 1
ATOM 661 N N . LEU A 1 86 ? 5.215 -11.676 -5.612 1.00 96.19 86 LEU A N 1
ATOM 662 C CA . LEU A 1 86 ? 4.655 -11.385 -4.293 1.00 96.19 86 LEU A CA 1
ATOM 663 C C . LEU A 1 86 ? 3.492 -12.324 -3.928 1.00 96.19 86 LEU A C 1
ATOM 665 O O . LEU A 1 86 ? 2.779 -12.084 -2.954 1.00 96.19 86 LEU A O 1
ATOM 669 N N . THR A 1 87 ? 3.271 -13.387 -4.700 1.00 93.00 87 THR A N 1
ATOM 670 C CA . THR A 1 87 ? 2.278 -14.430 -4.404 1.00 93.00 87 THR A CA 1
ATOM 671 C C . THR A 1 87 ? 2.528 -15.038 -3.020 1.00 93.00 87 THR A C 1
ATOM 673 O O . THR A 1 87 ? 3.673 -15.194 -2.608 1.00 93.00 87 THR A O 1
ATOM 676 N N . ASP A 1 88 ? 1.452 -15.311 -2.277 1.00 91.38 88 ASP A N 1
ATOM 677 C CA . ASP A 1 88 ? 1.469 -15.842 -0.900 1.00 91.38 88 ASP A CA 1
ATOM 678 C C . ASP A 1 88 ? 2.213 -14.998 0.154 1.00 91.38 88 ASP A C 1
ATOM 680 O O . ASP A 1 88 ? 2.332 -15.397 1.312 1.00 91.38 88 ASP A O 1
ATOM 684 N N . VAL A 1 89 ? 2.647 -13.785 -0.195 1.00 95.38 89 VAL A N 1
ATOM 685 C CA . VAL A 1 89 ? 3.213 -12.832 0.764 1.00 95.38 89 VAL A CA 1
ATOM 686 C C . VAL A 1 89 ? 2.078 -12.044 1.451 1.00 95.38 89 VAL A C 1
ATOM 688 O O . VAL A 1 89 ? 1.190 -11.519 0.766 1.00 95.38 89 VAL A O 1
ATOM 691 N N . PRO A 1 90 ? 2.074 -11.904 2.791 1.00 96.31 90 PRO A N 1
ATOM 692 C CA . PRO A 1 90 ? 1.118 -11.046 3.498 1.00 96.31 90 PRO A CA 1
ATOM 693 C C . PRO A 1 90 ? 1.201 -9.581 3.046 1.00 96.31 90 PRO A C 1
ATOM 695 O O . PRO A 1 90 ? 2.283 -9.098 2.717 1.00 96.31 90 PRO A O 1
ATOM 698 N N . LEU A 1 91 ? 0.083 -8.838 3.073 1.00 97.50 91 LEU A N 1
ATOM 699 C CA . LEU A 1 91 ? 0.020 -7.458 2.555 1.00 97.50 91 LEU A CA 1
ATOM 700 C C . LEU A 1 91 ? 1.138 -6.562 3.102 1.00 97.50 91 LEU A C 1
ATOM 702 O O . LEU A 1 91 ? 1.821 -5.886 2.339 1.00 97.50 91 LEU A O 1
ATOM 706 N N . TYR A 1 92 ? 1.344 -6.564 4.416 1.00 97.88 92 TYR A N 1
ATOM 707 C CA . TYR A 1 92 ? 2.351 -5.704 5.032 1.00 97.88 92 TYR A CA 1
ATOM 708 C C . TYR A 1 92 ? 3.775 -6.069 4.605 1.00 97.88 92 TYR A C 1
ATOM 710 O O . TYR A 1 92 ? 4.598 -5.180 4.405 1.00 97.88 92 TYR A O 1
ATOM 718 N N . ASP A 1 93 ? 4.066 -7.345 4.367 1.00 98.12 93 ASP A N 1
ATOM 719 C CA . ASP A 1 93 ? 5.372 -7.758 3.853 1.00 98.12 93 ASP A CA 1
ATOM 720 C C . ASP A 1 93 ? 5.520 -7.458 2.354 1.00 98.12 93 ASP A C 1
ATOM 722 O O . ASP A 1 93 ? 6.596 -7.032 1.929 1.00 98.12 93 ASP A O 1
ATOM 726 N N . LYS A 1 94 ? 4.435 -7.544 1.566 1.00 97.69 94 LYS A N 1
ATOM 727 C CA . LYS A 1 94 ? 4.409 -7.039 0.180 1.00 97.69 94 LYS A CA 1
ATOM 728 C C . LYS A 1 94 ? 4.783 -5.561 0.137 1.00 97.69 94 LYS A C 1
ATOM 730 O O . LYS A 1 94 ? 5.655 -5.181 -0.638 1.00 97.69 94 LYS A O 1
ATOM 735 N N . LEU A 1 95 ? 4.172 -4.739 0.994 1.00 98.38 95 LEU A N 1
ATOM 736 C CA . LEU A 1 95 ? 4.457 -3.304 1.070 1.00 98.38 95 LEU A CA 1
ATOM 737 C C . LEU A 1 95 ? 5.912 -3.037 1.459 1.00 98.38 95 LEU A C 1
ATOM 739 O O . LEU A 1 95 ? 6.546 -2.198 0.832 1.00 98.38 95 LEU A O 1
ATOM 743 N N . LYS A 1 96 ? 6.487 -3.781 2.417 1.00 98.12 96 LYS A N 1
ATOM 744 C CA . LYS A 1 96 ? 7.924 -3.665 2.746 1.00 98.12 96 LYS A CA 1
ATOM 745 C C . LYS A 1 96 ? 8.811 -3.937 1.529 1.00 98.12 96 LYS A C 1
ATOM 747 O O . LYS A 1 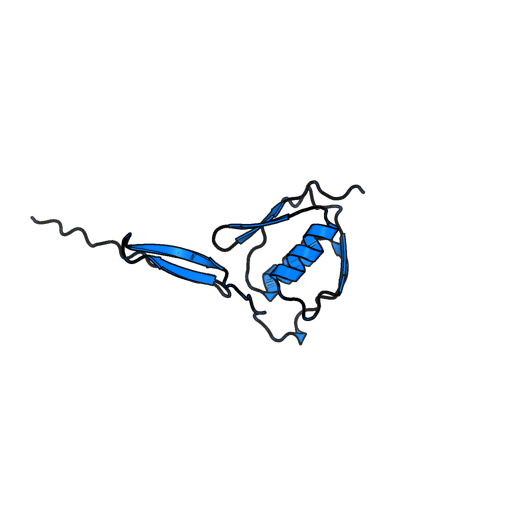96 ? 9.754 -3.186 1.283 1.00 98.12 96 LYS A O 1
ATOM 752 N N . LEU A 1 97 ? 8.522 -5.000 0.776 1.00 97.94 97 LEU A N 1
ATOM 753 C CA . LEU A 1 97 ? 9.294 -5.376 -0.412 1.00 97.94 97 LEU A CA 1
ATOM 754 C C . LEU A 1 97 ? 9.157 -4.338 -1.533 1.00 97.94 97 LEU A C 1
ATOM 756 O O . LEU A 1 97 ? 10.168 -3.930 -2.105 1.00 97.94 97 LEU A O 1
ATOM 760 N N . ILE A 1 98 ? 7.938 -3.861 -1.796 1.00 97.94 98 ILE A N 1
ATOM 761 C CA . ILE A 1 98 ? 7.672 -2.809 -2.786 1.00 97.94 98 ILE A CA 1
ATOM 762 C C . ILE A 1 98 ? 8.389 -1.516 -2.392 1.00 97.94 98 ILE A C 1
ATOM 764 O O . ILE A 1 98 ? 9.148 -0.972 -3.192 1.00 97.94 98 ILE A O 1
ATOM 768 N N . CYS A 1 99 ? 8.220 -1.066 -1.145 1.00 97.81 99 CYS A N 1
ATOM 769 C CA . CYS A 1 99 ? 8.864 0.135 -0.620 1.00 97.81 99 CYS A CA 1
ATOM 770 C C . CYS A 1 99 ? 10.390 0.059 -0.726 1.00 97.81 99 CYS A C 1
ATOM 772 O O . CYS A 1 99 ? 11.021 1.042 -1.101 1.00 97.81 99 CYS A O 1
ATOM 774 N N . LYS A 1 100 ? 10.997 -1.113 -0.504 1.00 95.69 100 LYS A N 1
ATOM 775 C CA . LYS A 1 100 ? 12.435 -1.306 -0.735 1.00 95.69 100 LYS A CA 1
ATOM 776 C C . LYS A 1 100 ? 12.828 -1.063 -2.198 1.00 95.69 100 LYS A C 1
ATOM 778 O O . LYS A 1 100 ? 13.848 -0.422 -2.437 1.00 95.69 100 LYS A O 1
ATOM 783 N N . GLY A 1 101 ? 12.035 -1.549 -3.154 1.00 93.88 101 GLY A N 1
ATOM 784 C CA . GLY A 1 101 ? 12.276 -1.350 -4.589 1.00 93.88 101 GLY A CA 1
ATOM 785 C C . GLY A 1 101 ? 12.217 0.119 -5.015 1.00 93.88 101 GLY A C 1
ATOM 786 O O . GLY A 1 101 ? 13.009 0.551 -5.846 1.00 93.88 101 GLY A O 1
ATOM 787 N N . ILE A 1 102 ? 11.343 0.906 -4.385 1.00 96.25 102 ILE A N 1
ATOM 788 C CA . ILE A 1 102 ? 11.159 2.338 -4.682 1.00 96.25 102 ILE A CA 1
ATOM 789 C C . ILE A 1 102 ? 11.883 3.260 -3.696 1.00 96.25 102 ILE A C 1
ATOM 791 O O . ILE A 1 102 ? 11.583 4.450 -3.649 1.00 96.25 102 ILE A O 1
ATOM 795 N N . GLN A 1 103 ? 12.792 2.725 -2.871 1.00 95.19 103 GLN A N 1
ATOM 796 C CA . GLN A 1 103 ? 13.520 3.478 -1.835 1.00 95.19 103 GLN A CA 1
ATOM 797 C C . GLN A 1 103 ? 12.592 4.316 -0.931 1.00 95.19 103 GLN A C 1
ATOM 799 O O . GLN A 1 103 ? 12.894 5.455 -0.571 1.00 95.19 103 GLN A O 1
ATOM 804 N N . GLY A 1 104 ? 11.435 3.751 -0.600 1.00 96.44 104 GLY A N 1
ATOM 805 C CA . GLY A 1 104 ? 10.392 4.370 0.199 1.00 96.44 104 GLY A CA 1
ATOM 806 C C . GLY A 1 104 ? 10.108 3.641 1.506 1.00 96.44 104 GLY A C 1
ATOM 807 O O . GLY A 1 104 ? 10.750 2.653 1.871 1.00 96.44 104 GLY A O 1
ATOM 808 N N . THR A 1 105 ? 9.091 4.132 2.197 1.00 98.19 105 THR A N 1
ATOM 809 C CA . THR A 1 105 ? 8.508 3.557 3.410 1.00 98.19 105 THR A CA 1
ATOM 810 C C . THR A 1 105 ? 6.988 3.597 3.311 1.00 98.19 105 THR A C 1
ATOM 812 O O . THR A 1 105 ? 6.431 4.272 2.443 1.00 98.19 105 THR A O 1
ATOM 815 N N . TYR A 1 106 ? 6.308 2.857 4.187 1.00 98.50 106 TYR A N 1
ATOM 816 C CA . TYR A 1 106 ? 4.869 3.002 4.363 1.00 98.50 106 TYR A CA 1
ATOM 817 C C . TYR A 1 106 ? 4.509 3.132 5.837 1.00 98.50 106 TYR A C 1
ATOM 819 O O . TYR A 1 106 ? 5.193 2.581 6.702 1.00 98.50 106 TYR A O 1
ATOM 827 N N . GLU A 1 107 ? 3.396 3.805 6.091 1.00 97.88 107 GLU A N 1
ATOM 828 C CA . GLU A 1 107 ? 2.752 3.882 7.396 1.00 97.88 107 GLU A CA 1
ATOM 829 C C . GLU A 1 107 ? 1.259 3.589 7.246 1.00 97.88 107 GLU A C 1
ATOM 831 O O . GLU A 1 107 ? 0.668 3.823 6.192 1.00 97.88 107 GLU A O 1
ATOM 836 N N . VAL A 1 108 ? 0.644 3.053 8.300 1.00 95.88 108 VAL A N 1
ATOM 837 C CA . VAL A 1 108 ? -0.816 2.950 8.381 1.00 95.88 108 VAL A CA 1
ATOM 838 C C . VAL A 1 108 ? -1.309 4.136 9.192 1.00 95.88 108 VAL A C 1
ATOM 840 O O . VAL A 1 108 ? -1.014 4.232 10.383 1.00 95.88 108 VAL A O 1
ATOM 843 N N . ILE A 1 109 ? -2.048 5.030 8.544 1.00 93.06 109 ILE A N 1
ATOM 844 C CA . ILE A 1 109 ? -2.633 6.214 9.175 1.00 93.06 109 ILE A CA 1
ATOM 845 C C . ILE A 1 109 ? -4.149 6.077 9.090 1.00 93.06 109 ILE A C 1
ATOM 847 O O . ILE A 1 109 ? -4.725 5.978 8.003 1.00 93.06 109 ILE A O 1
ATOM 851 N N . ASP A 1 110 ? -4.786 6.013 10.258 1.00 87.50 110 ASP A N 1
ATOM 852 C CA . ASP A 1 110 ? -6.178 5.604 10.429 1.00 87.50 110 ASP A CA 1
ATOM 853 C C . ASP A 1 110 ? -6.443 4.255 9.740 1.00 87.50 110 ASP A C 1
ATOM 855 O O . ASP A 1 110 ? -6.007 3.201 10.202 1.00 87.50 110 ASP A O 1
ATOM 859 N N . SER A 1 111 ? -7.132 4.278 8.603 1.00 90.88 111 SER A N 1
ATOM 860 C CA . SER A 1 111 ? -7.451 3.102 7.797 1.00 90.88 111 SER A CA 1
ATOM 861 C C . SER A 1 111 ? -6.880 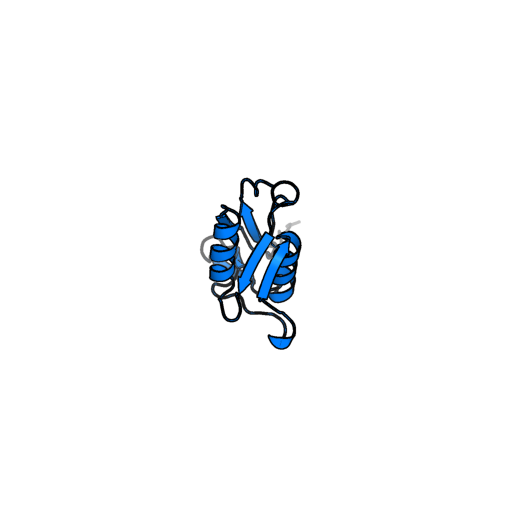3.162 6.378 1.00 90.88 111 SER A C 1
ATOM 863 O O . SER A 1 111 ? -7.428 2.527 5.475 1.00 90.88 111 SER A O 1
ATOM 865 N N . HIS A 1 112 ? -5.822 3.948 6.182 1.00 95.50 112 HIS A N 1
ATOM 866 C CA . HIS A 1 112 ? -5.141 4.147 4.906 1.00 95.50 112 HIS A CA 1
ATOM 867 C C . HIS A 1 112 ? -3.689 3.696 5.017 1.00 95.50 112 HIS A C 1
ATOM 869 O O . HIS A 1 112 ? -3.061 3.838 6.067 1.00 95.50 112 HIS A O 1
ATOM 875 N N . ILE A 1 113 ? -3.149 3.184 3.918 1.00 98.38 113 ILE A N 1
ATOM 876 C CA . ILE A 1 113 ? -1.709 2.983 3.766 1.00 98.38 113 ILE A CA 1
ATOM 877 C C . ILE A 1 113 ? -1.152 4.236 3.099 1.00 98.38 113 ILE A C 1
ATOM 879 O O . ILE A 1 113 ? -1.603 4.604 2.020 1.00 98.38 113 ILE A O 1
ATOM 883 N N . VAL A 1 114 ? -0.171 4.882 3.716 1.00 98.50 114 VAL A N 1
ATOM 884 C CA . VAL A 1 114 ? 0.499 6.063 3.164 1.00 98.50 114 VAL A CA 1
ATOM 885 C C . VAL A 1 114 ? 1.916 5.679 2.774 1.00 98.50 114 VAL A C 1
ATOM 887 O O . VAL A 1 114 ? 2.679 5.217 3.620 1.00 98.50 114 VAL A O 1
ATOM 890 N N . ILE A 1 115 ? 2.268 5.852 1.500 1.00 98.62 115 ILE A N 1
ATOM 891 C CA . ILE A 1 115 ? 3.604 5.569 0.964 1.00 98.62 115 ILE A CA 1
ATOM 892 C C . ILE A 1 115 ? 4.383 6.874 0.843 1.00 98.62 115 ILE A C 1
ATOM 894 O O . ILE A 1 115 ? 3.892 7.853 0.285 1.00 98.62 115 ILE A O 1
ATOM 898 N N . THR A 1 116 ? 5.629 6.868 1.312 1.00 98.12 116 THR A N 1
ATOM 899 C CA . THR A 1 116 ? 6.565 7.985 1.137 1.00 98.12 116 THR A CA 1
ATOM 900 C C . THR A 1 116 ? 7.805 7.505 0.401 1.00 98.12 116 THR A C 1
ATOM 902 O O . THR A 1 116 ? 8.401 6.500 0.775 1.00 98.12 116 THR A O 1
ATOM 905 N N . SER A 1 117 ? 8.219 8.222 -0.641 1.00 97.00 117 SER A N 1
ATOM 906 C CA . SER A 1 117 ? 9.447 7.958 -1.395 1.00 97.00 117 SER A CA 1
ATOM 907 C C . SER A 1 117 ? 9.912 9.237 -2.093 1.00 97.00 117 SER A C 1
ATOM 909 O O . SER A 1 117 ? 9.132 10.165 -2.289 1.00 97.00 117 SER A O 1
ATOM 911 N N . LYS A 1 118 ? 11.193 9.280 -2.472 1.00 93.81 118 LYS A N 1
ATOM 912 C CA . LYS A 1 118 ? 11.767 10.341 -3.313 1.00 93.81 118 LYS A CA 1
ATOM 913 C C . LYS A 1 118 ? 11.587 10.091 -4.815 1.00 93.81 118 LYS A C 1
ATOM 915 O O . LYS A 1 118 ? 12.042 10.911 -5.606 1.00 93.81 118 LYS A O 1
ATOM 920 N N . GLY A 1 119 ? 10.970 8.975 -5.199 1.00 92.31 119 GLY A N 1
ATOM 921 C CA . GLY A 1 119 ? 10.862 8.575 -6.595 1.00 92.31 119 GLY A CA 1
ATOM 922 C C . GLY A 1 119 ? 12.046 7.760 -7.096 1.00 92.31 119 GLY A C 1
ATOM 923 O O . GLY A 1 119 ? 13.043 7.556 -6.400 1.00 92.31 119 GLY A O 1
ATOM 924 N N . CYS A 1 120 ? 11.915 7.290 -8.331 1.00 92.56 120 CYS A N 1
ATOM 925 C CA . CYS A 1 120 ? 12.945 6.550 -9.043 1.00 92.56 120 CYS A CA 1
ATOM 926 C C . CYS A 1 120 ? 13.547 7.461 -10.105 1.00 92.56 120 CYS A C 1
ATOM 928 O O . CYS A 1 120 ? 12.830 8.160 -10.825 1.00 92.56 120 CYS A O 1
ATOM 930 N N . THR A 1 121 ? 14.874 7.474 -10.183 1.00 83.12 121 THR A N 1
ATOM 931 C CA . THR A 1 121 ? 15.568 8.159 -11.269 1.00 83.12 121 THR A CA 1
ATOM 932 C C . THR A 1 121 ? 15.297 7.412 -12.576 1.00 83.12 121 THR A C 1
ATOM 934 O O . THR A 1 121 ? 15.414 6.184 -12.561 1.00 83.12 121 THR A O 1
ATOM 937 N N . PRO A 1 122 ? 14.920 8.116 -13.657 1.00 66.62 122 PRO A N 1
ATOM 938 C CA . PRO A 1 122 ? 14.713 7.507 -14.968 1.00 66.62 122 PRO A CA 1
ATOM 939 C C . PRO A 1 122 ? 15.996 6.902 -15.552 1.00 66.62 122 PRO A C 1
ATOM 941 O O . PRO A 1 122 ? 17.103 7.316 -15.129 1.00 66.62 122 PRO A O 1
#

Secondary structure (DSSP, 8-state):
------------PPPTTEEEEEETTTTEEEEEE-SS---SS-GGG---EEEEEEHHHHHHHHHHHHT--EE--TTTTTT-EEEEE-TT--HHHHHHHHHHHTT-EEEEETTEEEEE------

Foldseek 3Di:
DDDDDDDPDDDDDDDFQKDWDQDPVVRDIAIFGHPFFAFPDPPVVAFQAFQFAQVVVNQVRVCNRRVAAEAEDCVQAVNAGDGDHCPPPTPVVSQVNSCVSQVWDWDTDRRHIYIDHRYDDD